Protein AF-A0A9D0CSY3-F1 (afdb_monomer_lite)

Secondary structure (DSSP, 8-state):
--HHHHHHHHHHHHTS-HHHHHHHHHHHHHHHS-TT--SHHHHHHHHHHHHHHHHTT---TT-EEEEE--TT--HHHHHHHHTT-SEEEEE-SS----HHHHHHHHTT-

Sequence (109 aa):
MNWKMKALVQNTVAALPDRLAQPVYYRIQKKFGDPASDIGPRYRSAARMGAWARRYHQGMDDASVLETGTGRAIDVPIACYLMGAGKIVSVDLNHYLRPELIRQSLRYL

pLDDT: mean 87.36, std 7.39, range [61.84, 97.19]

Foldseek 3Di:
DPVVVVVVVLVVLVPDDLVRSQVVVVVCCVVPNDLLDDCVVVLVVLVVVQVVCVVVVNHLACAEEEAEACAEECLNVVSSVVSHHNHYHYDYPRPNYDPVSHVSSVVVD

Structure (mmCIF, N/CA/C/O backbone):
data_AF-A0A9D0CSY3-F1
#
_entry.id   AF-A0A9D0CSY3-F1
#
loop_
_atom_site.group_PDB
_atom_site.id
_atom_site.type_symbol
_atom_site.label_atom_id
_atom_site.label_alt_id
_atom_site.label_comp_id
_atom_site.label_asym_id
_atom_site.label_entity_id
_atom_site.label_seq_id
_atom_site.pdbx_PDB_ins_code
_atom_site.Cartn_x
_atom_site.Cartn_y
_atom_site.Cartn_z
_atom_site.occupancy
_atom_site.B_iso_or_equiv
_atom_site.auth_seq_id
_atom_site.auth_comp_id
_atom_site.auth_asym_id
_atom_site.auth_atom_id
_atom_site.pdbx_PDB_model_num
ATOM 1 N N . MET A 1 1 ? 9.685 8.756 18.934 1.00 63.06 1 MET A N 1
ATOM 2 C CA . MET A 1 1 ? 8.313 8.191 18.952 1.00 63.06 1 MET A CA 1
ATOM 3 C C . MET A 1 1 ? 8.276 7.013 19.916 1.00 63.06 1 MET A C 1
ATOM 5 O O . MET A 1 1 ? 9.062 6.095 19.738 1.00 63.06 1 MET A O 1
ATOM 9 N N . ASN A 1 2 ? 7.420 7.034 20.942 1.00 84.56 2 ASN A N 1
ATOM 10 C CA . ASN A 1 2 ? 7.297 5.909 21.876 1.00 84.56 2 ASN A CA 1
ATOM 11 C C . ASN A 1 2 ? 6.411 4.822 21.245 1.00 84.56 2 ASN A C 1
ATOM 13 O O . ASN A 1 2 ? 5.183 4.889 21.312 1.00 84.56 2 ASN A O 1
ATOM 17 N N . TRP A 1 3 ? 7.037 3.862 20.561 1.00 86.50 3 TRP A N 1
ATOM 18 C CA . TRP A 1 3 ? 6.341 2.793 19.837 1.00 86.50 3 TRP A CA 1
ATOM 19 C C . TRP A 1 3 ? 5.421 1.967 20.749 1.00 86.50 3 TRP A C 1
ATOM 21 O O . TRP A 1 3 ? 4.363 1.539 20.299 1.00 86.50 3 TRP A O 1
ATOM 31 N N . LYS A 1 4 ? 5.758 1.835 22.042 1.00 92.94 4 LYS A N 1
ATOM 32 C CA . LYS A 1 4 ? 4.925 1.140 23.037 1.00 92.94 4 LYS A CA 1
ATOM 33 C C . LYS A 1 4 ? 3.585 1.840 23.237 1.00 92.94 4 LYS A C 1
ATOM 35 O O . LYS A 1 4 ? 2.552 1.186 23.266 1.00 92.94 4 LYS A O 1
ATOM 40 N N . MET A 1 5 ? 3.595 3.173 23.311 1.00 88.50 5 MET A N 1
ATOM 41 C CA . MET A 1 5 ? 2.369 3.968 23.429 1.00 88.50 5 MET A CA 1
ATOM 42 C C . MET A 1 5 ? 1.485 3.808 22.188 1.00 88.50 5 MET A C 1
ATOM 44 O O . MET A 1 5 ? 0.275 3.643 22.303 1.00 88.50 5 MET A O 1
ATOM 48 N N . LYS A 1 6 ? 2.089 3.805 20.992 1.00 83.19 6 LYS A N 1
ATOM 49 C CA . LYS A 1 6 ? 1.346 3.557 19.748 1.00 83.19 6 LYS A CA 1
ATOM 50 C C . LYS A 1 6 ? 0.727 2.160 19.719 1.00 83.19 6 LYS A C 1
ATOM 52 O O . LYS A 1 6 ? -0.448 2.048 19.388 1.00 83.19 6 LYS A O 1
ATOM 57 N N . ALA A 1 7 ? 1.489 1.136 20.097 1.00 87.50 7 ALA A N 1
ATOM 58 C CA . ALA A 1 7 ? 1.002 -0.238 20.159 1.00 87.50 7 ALA A CA 1
ATOM 59 C C . ALA A 1 7 ? -0.145 -0.386 21.170 1.00 87.50 7 ALA A C 1
ATOM 61 O O . ALA A 1 7 ? -1.161 -0.995 20.854 1.00 87.50 7 ALA A O 1
ATOM 62 N N . LEU A 1 8 ? -0.029 0.241 22.346 1.00 91.88 8 LEU A N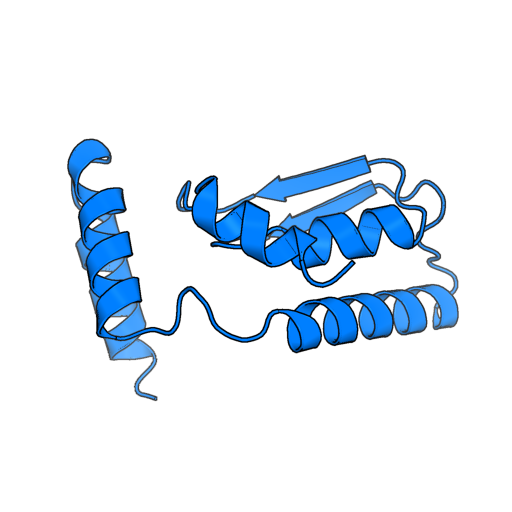 1
ATOM 63 C CA . LEU A 1 8 ? -1.092 0.253 23.351 1.00 91.88 8 LEU A CA 1
ATOM 64 C C . LEU A 1 8 ? -2.383 0.855 22.787 1.00 91.88 8 LEU A C 1
ATOM 66 O O . LEU A 1 8 ? -3.429 0.222 22.857 1.00 91.88 8 LEU A O 1
ATOM 70 N N . VAL A 1 9 ? -2.308 2.041 22.174 1.00 88.25 9 VAL A N 1
ATOM 71 C CA . VAL A 1 9 ? -3.481 2.692 21.567 1.00 88.25 9 VAL A CA 1
ATOM 72 C C . VAL A 1 9 ? -4.099 1.815 20.475 1.00 88.25 9 VAL A C 1
ATOM 74 O O . VAL A 1 9 ? -5.318 1.670 20.438 1.00 88.25 9 VAL A O 1
ATOM 77 N N . GLN A 1 10 ? -3.285 1.211 19.606 1.00 86.56 10 GLN A N 1
ATOM 78 C CA . GLN A 1 10 ? -3.774 0.329 18.542 1.00 86.56 10 GLN A CA 1
ATOM 79 C C . GLN A 1 10 ? -4.483 -0.908 19.100 1.00 86.56 10 GLN A C 1
ATOM 81 O O . GLN A 1 10 ? -5.589 -1.211 18.661 1.00 86.56 10 GLN A O 1
ATOM 86 N N . ASN A 1 11 ? -3.900 -1.563 20.105 1.00 90.31 11 ASN A N 1
ATOM 87 C CA . ASN A 1 11 ? -4.481 -2.750 20.730 1.00 90.31 11 ASN A CA 1
ATOM 88 C C . ASN A 1 11 ? -5.782 -2.427 21.473 1.00 90.31 11 ASN A C 1
ATOM 90 O O . ASN A 1 11 ? -6.750 -3.174 21.365 1.00 90.31 11 ASN A O 1
ATOM 94 N N . THR A 1 12 ? -5.845 -1.289 22.171 1.00 91.44 12 THR A N 1
ATOM 95 C CA . THR A 1 12 ? -7.074 -0.847 22.843 1.00 91.44 12 THR A CA 1
ATOM 96 C C . THR A 1 12 ? -8.196 -0.577 21.844 1.00 91.44 12 THR A C 1
ATOM 98 O O . THR A 1 12 ? -9.340 -0.942 22.092 1.00 91.44 12 THR A O 1
ATOM 101 N N . VAL A 1 13 ? -7.888 0.042 20.700 1.00 89.12 13 VAL A N 1
ATOM 102 C CA . VAL A 1 13 ? -8.886 0.290 19.649 1.00 89.12 13 VAL A CA 1
ATOM 103 C C . VAL A 1 13 ? -9.322 -1.012 18.976 1.00 89.12 13 VAL A C 1
ATOM 105 O O . VAL A 1 13 ? -10.506 -1.165 18.692 1.00 89.12 13 VAL A O 1
ATOM 108 N N . ALA A 1 14 ? -8.400 -1.955 18.768 1.00 86.88 14 ALA A N 1
ATOM 109 C CA . ALA A 1 14 ? -8.691 -3.269 18.193 1.00 86.88 14 ALA A CA 1
ATOM 110 C C . ALA A 1 14 ? -9.568 -4.153 19.100 1.00 86.88 14 ALA A C 1
ATOM 112 O O . ALA A 1 14 ? -10.224 -5.062 18.607 1.00 86.88 14 ALA A O 1
ATOM 113 N N . ALA A 1 15 ? -9.612 -3.883 20.408 1.00 90.56 15 ALA A N 1
ATOM 114 C CA . ALA A 1 15 ? -10.492 -4.581 21.347 1.00 90.56 15 ALA A CA 1
ATOM 115 C C . ALA A 1 15 ? -11.954 -4.083 21.315 1.00 90.56 15 ALA A C 1
ATOM 117 O O . ALA A 1 15 ? -12.818 -4.667 21.970 1.00 90.56 15 ALA A O 1
ATOM 118 N N . LEU A 1 16 ? -12.250 -2.995 20.594 1.00 89.69 16 LEU A N 1
ATOM 119 C CA . LEU A 1 16 ? -13.618 -2.507 20.419 1.00 89.69 16 LEU A CA 1
ATOM 120 C C . LEU A 1 16 ? -14.378 -3.372 19.400 1.00 89.69 16 LEU A C 1
ATOM 122 O O . LEU A 1 16 ? -13.765 -3.899 18.475 1.00 89.69 16 LEU A O 1
ATOM 126 N N . PRO A 1 17 ? -15.721 -3.449 19.478 1.00 90.62 17 PRO A N 1
ATOM 127 C CA . PRO A 1 17 ? -16.522 -4.040 18.408 1.00 90.62 17 PRO A CA 1
ATOM 128 C C . PRO A 1 17 ? -16.219 -3.375 17.059 1.00 90.62 17 PRO A C 1
ATOM 130 O O . PRO A 1 17 ? -16.110 -2.149 17.005 1.00 90.62 17 PRO A O 1
ATOM 133 N N . ASP A 1 18 ? -16.176 -4.138 15.963 1.00 82.06 18 ASP A N 1
ATOM 134 C CA . ASP A 1 18 ? -15.767 -3.650 14.629 1.00 82.06 18 ASP A CA 1
ATOM 135 C C . ASP A 1 18 ? -16.490 -2.372 14.181 1.00 82.06 18 ASP A C 1
ATOM 137 O O . ASP A 1 18 ? -15.889 -1.455 13.613 1.00 82.06 18 ASP A O 1
ATOM 141 N N . ARG A 1 19 ? -17.788 -2.274 14.508 1.00 85.31 19 ARG A N 1
ATOM 142 C CA . ARG A 1 19 ? -18.637 -1.104 14.221 1.00 85.31 19 ARG A CA 1
ATOM 143 C C . ARG A 1 19 ? -18.114 0.192 14.855 1.00 85.31 19 ARG A C 1
ATOM 145 O O . ARG A 1 19 ? -18.415 1.275 14.362 1.00 85.31 19 ARG A O 1
ATOM 152 N N . LEU A 1 20 ? -17.355 0.088 15.944 1.00 87.19 20 LEU A N 1
ATOM 153 C CA . LEU A 1 20 ? -16.777 1.197 16.704 1.00 87.19 20 LEU A CA 1
ATOM 154 C C . LEU A 1 20 ? -15.266 1.324 16.490 1.00 87.19 20 LEU A C 1
ATOM 156 O O . LEU A 1 20 ? -14.766 2.450 16.424 1.00 87.19 20 LEU A O 1
ATOM 160 N N . ALA A 1 21 ? -14.555 0.204 16.334 1.00 86.12 21 ALA A N 1
ATOM 161 C CA . ALA A 1 21 ? -13.107 0.176 16.155 1.00 86.12 21 ALA A CA 1
ATOM 162 C C . ALA A 1 21 ? -12.667 1.051 14.972 1.00 86.12 21 ALA A C 1
ATOM 164 O O . ALA A 1 21 ? -11.835 1.946 15.137 1.00 86.12 21 ALA A O 1
ATOM 165 N N . GLN A 1 22 ? -13.284 0.887 13.796 1.00 82.00 22 GLN A N 1
ATOM 166 C CA . GLN A 1 22 ? -12.859 1.625 12.602 1.00 82.00 22 GLN A CA 1
ATOM 167 C C . GLN A 1 22 ? -13.131 3.140 12.660 1.00 82.00 22 GLN A C 1
ATOM 169 O O . GLN A 1 22 ? -12.223 3.913 12.331 1.00 82.00 22 GLN A O 1
ATOM 174 N N . PRO A 1 23 ? -14.323 3.628 13.074 1.00 86.31 23 PRO A N 1
ATOM 175 C CA . PRO A 1 23 ? -14.545 5.065 13.246 1.00 86.31 23 PRO A CA 1
ATOM 176 C C . PRO A 1 23 ? -13.625 5.702 14.292 1.00 86.31 23 PRO A C 1
ATOM 178 O O . PRO A 1 23 ? -13.140 6.819 14.084 1.00 86.31 23 PRO A O 1
ATOM 181 N N . VAL A 1 24 ? -13.370 5.006 15.406 1.00 87.81 24 VAL A N 1
ATOM 182 C CA . VAL A 1 24 ? -12.472 5.482 16.468 1.00 87.81 24 VAL A CA 1
ATOM 183 C C . VAL A 1 24 ? -11.038 5.549 15.954 1.00 87.81 24 VAL A C 1
ATOM 185 O O . VAL A 1 24 ? -10.403 6.600 16.070 1.00 87.81 24 VAL A O 1
ATOM 188 N N . TYR A 1 25 ? -10.562 4.486 15.303 1.00 85.69 25 TYR A N 1
ATOM 189 C CA . TYR A 1 25 ? -9.240 4.444 14.681 1.00 85.69 25 TYR A CA 1
ATOM 190 C C . TYR A 1 25 ? -9.053 5.583 13.672 1.00 85.69 25 TYR A C 1
ATOM 192 O O . TYR A 1 25 ? -8.058 6.308 13.727 1.00 85.69 25 TYR A O 1
ATOM 200 N N . TYR A 1 26 ? -10.049 5.814 12.810 1.00 83.31 26 TYR A N 1
ATOM 201 C CA . TYR A 1 26 ? -10.034 6.905 11.833 1.00 83.31 26 TYR A CA 1
ATOM 202 C C . TYR A 1 26 ? -9.948 8.285 12.483 1.00 83.31 26 TYR A C 1
ATOM 204 O O . TYR A 1 26 ? -9.156 9.123 12.055 1.00 83.31 26 TYR A O 1
ATOM 212 N N . ARG A 1 27 ? -10.722 8.538 13.543 1.00 86.50 27 ARG A N 1
ATOM 213 C CA . ARG A 1 27 ? -10.666 9.817 14.269 1.00 86.50 27 ARG A CA 1
ATOM 214 C C . ARG A 1 27 ? -9.310 10.042 14.933 1.00 86.50 27 ARG A C 1
ATOM 216 O O . ARG A 1 27 ? -8.790 11.154 14.862 1.00 86.50 27 ARG A O 1
ATOM 223 N N . ILE A 1 28 ? -8.730 9.005 15.538 1.00 86.31 28 ILE A N 1
ATOM 224 C CA . ILE A 1 28 ? -7.391 9.070 16.140 1.00 86.31 28 ILE A CA 1
ATOM 225 C C . ILE A 1 28 ? -6.351 9.390 15.064 1.00 86.31 28 ILE A C 1
ATOM 227 O O . ILE A 1 28 ? -5.576 10.329 15.232 1.00 86.31 28 ILE A O 1
ATOM 231 N N . GLN A 1 29 ? -6.379 8.679 13.935 1.00 81.69 29 GLN A N 1
ATOM 232 C CA . GLN A 1 29 ? -5.488 8.931 12.800 1.00 81.69 29 GLN A CA 1
ATOM 233 C C . GLN A 1 29 ? -5.670 10.334 12.212 1.00 81.69 29 GLN A C 1
ATOM 235 O O . GLN A 1 29 ? -4.683 10.977 11.894 1.00 81.69 29 GLN A O 1
ATOM 240 N N . LYS A 1 30 ? -6.897 10.853 12.108 1.00 81.94 30 LYS A N 1
ATOM 241 C CA . LYS A 1 30 ? -7.150 12.220 11.621 1.00 81.94 30 LYS A CA 1
ATOM 242 C C . LYS A 1 30 ? -6.631 13.305 12.565 1.00 81.94 30 LYS A C 1
ATOM 244 O O . LYS A 1 30 ? -6.261 14.375 12.100 1.00 81.94 30 LYS A O 1
ATOM 249 N N . LYS A 1 31 ? -6.642 13.053 13.877 1.00 84.00 31 LYS A N 1
ATOM 250 C CA . LYS A 1 31 ? -6.224 14.030 14.893 1.00 84.00 31 LYS A CA 1
ATOM 251 C C . LYS A 1 31 ? -4.722 13.998 15.179 1.00 84.00 31 LYS A C 1
ATOM 253 O O . LYS A 1 31 ? -4.137 15.044 15.429 1.00 84.00 31 LYS A O 1
ATOM 258 N N . PHE A 1 32 ? -4.124 12.810 15.196 1.00 81.75 32 PHE A N 1
ATOM 259 C CA . PHE A 1 32 ? -2.736 12.597 15.629 1.00 81.75 32 PHE A CA 1
ATOM 260 C C . PHE A 1 32 ? -1.818 12.062 14.527 1.00 81.75 32 PHE A C 1
ATOM 262 O O . PHE A 1 32 ? -0.605 11.980 14.723 1.00 81.75 32 PHE A O 1
ATOM 269 N N . GLY A 1 33 ? -2.384 11.649 13.399 1.00 75.25 33 GLY A N 1
ATOM 270 C CA . GLY A 1 33 ? -1.655 11.280 12.197 1.00 75.25 33 GLY A CA 1
ATOM 271 C C . GLY A 1 33 ? -1.889 12.294 11.084 1.00 75.25 33 GLY A C 1
ATOM 272 O O . GLY A 1 33 ? -2.612 13.274 11.242 1.00 75.25 33 GLY A O 1
ATOM 273 N N . ASP A 1 34 ? -1.286 12.014 9.935 1.00 71.75 34 ASP A N 1
ATOM 274 C CA . ASP A 1 34 ? -1.561 12.729 8.697 1.00 71.75 34 ASP A CA 1
ATOM 275 C C . ASP A 1 34 ? -2.128 11.735 7.674 1.00 71.75 34 ASP A C 1
ATOM 277 O O . ASP A 1 34 ? -1.385 11.118 6.896 1.00 71.75 34 ASP A O 1
ATOM 281 N N . PRO A 1 35 ? -3.453 11.496 7.702 1.00 61.84 35 PRO A N 1
ATOM 282 C CA . PRO A 1 35 ? -4.093 10.557 6.807 1.00 61.84 35 PRO A CA 1
ATOM 283 C C . PRO A 1 35 ? -4.253 11.112 5.386 1.00 61.84 35 PRO A C 1
ATOM 285 O O . PRO A 1 35 ? -4.860 10.425 4.573 1.00 61.84 35 PRO A O 1
ATOM 288 N N . ALA A 1 36 ? -3.740 12.308 5.082 1.00 63.56 36 ALA A N 1
ATOM 289 C CA . ALA A 1 36 ? -3.755 12.919 3.753 1.00 63.56 36 ALA A CA 1
ATOM 290 C C . ALA A 1 36 ? -2.349 13.334 3.277 1.00 63.56 36 ALA A C 1
ATOM 292 O O . ALA A 1 36 ? -2.234 14.040 2.279 1.00 63.56 36 ALA A O 1
ATOM 293 N N . SER A 1 37 ? -1.296 12.889 3.977 1.00 69.25 37 SER A N 1
ATOM 294 C CA . SER A 1 37 ? 0.094 13.222 3.651 1.00 69.25 37 SER A CA 1
ATOM 295 C C . SER A 1 37 ? 0.433 12.917 2.197 1.00 69.25 37 SER A C 1
ATOM 297 O O . SER A 1 37 ? -0.137 11.983 1.623 1.00 69.25 37 SER A O 1
ATOM 299 N N . ASP A 1 38 ? 1.436 13.628 1.674 1.00 71.19 38 ASP A N 1
ATOM 300 C CA . ASP A 1 38 ? 2.023 13.384 0.355 1.00 71.19 38 ASP A CA 1
ATOM 301 C C . ASP A 1 38 ? 2.243 11.879 0.123 1.00 71.19 38 ASP A C 1
ATOM 303 O O . ASP A 1 38 ? 2.852 11.174 0.936 1.00 71.19 38 ASP A O 1
ATOM 307 N N . ILE A 1 39 ? 1.686 11.403 -0.985 1.00 77.50 39 ILE A N 1
ATOM 308 C CA . ILE A 1 39 ? 1.704 10.013 -1.448 1.00 77.50 39 ILE A CA 1
ATOM 309 C C . ILE A 1 39 ? 2.895 9.733 -2.368 1.00 77.50 39 ILE A C 1
ATOM 311 O O . ILE A 1 39 ? 3.301 8.580 -2.520 1.00 77.50 39 ILE A O 1
ATOM 315 N N . GLY A 1 40 ? 3.532 10.774 -2.916 1.00 81.94 40 GLY A N 1
ATOM 316 C CA . GLY A 1 40 ? 4.725 10.657 -3.751 1.00 81.94 40 GLY A CA 1
ATOM 317 C C . GLY A 1 40 ? 5.859 9.829 -3.120 1.00 81.94 40 GLY A C 1
ATOM 318 O O . GLY A 1 40 ? 6.477 9.030 -3.827 1.0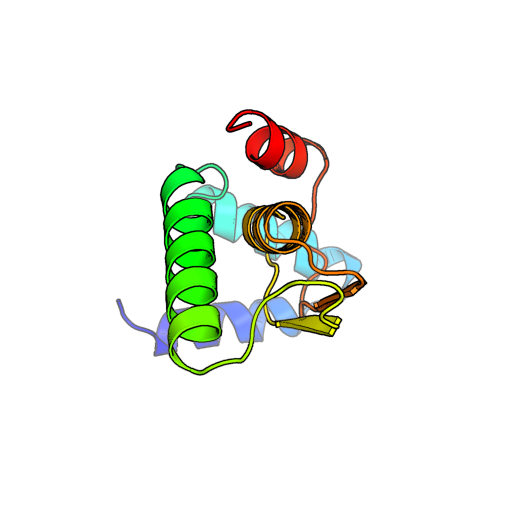0 81.94 40 GLY A O 1
ATOM 319 N N . PRO A 1 41 ? 6.142 9.923 -1.802 1.00 86.44 41 PRO A N 1
ATOM 320 C CA . PRO A 1 41 ? 7.127 9.070 -1.141 1.00 86.44 41 PRO A CA 1
ATOM 321 C C . PRO A 1 41 ? 6.830 7.568 -1.252 1.00 86.44 41 PRO A C 1
ATOM 323 O O . PRO A 1 41 ? 7.770 6.771 -1.300 1.00 86.44 41 PRO A O 1
ATOM 326 N N . ARG A 1 42 ? 5.552 7.167 -1.316 1.00 87.44 42 ARG A N 1
ATOM 327 C CA . ARG A 1 42 ? 5.144 5.758 -1.429 1.00 87.44 42 ARG A CA 1
ATOM 328 C C . ARG A 1 42 ? 5.385 5.230 -2.837 1.00 87.44 42 ARG A C 1
ATOM 330 O O . ARG A 1 42 ? 6.048 4.206 -2.975 1.00 87.44 42 ARG A O 1
ATOM 337 N N . TYR A 1 43 ? 4.990 5.983 -3.865 1.00 89.75 43 TYR A N 1
ATOM 338 C CA . TYR A 1 43 ? 5.331 5.667 -5.258 1.00 89.75 43 TYR A CA 1
ATOM 339 C C . TYR A 1 43 ? 6.847 5.580 -5.473 1.00 89.75 43 TYR A C 1
ATOM 341 O O . TYR A 1 43 ? 7.337 4.619 -6.064 1.00 89.7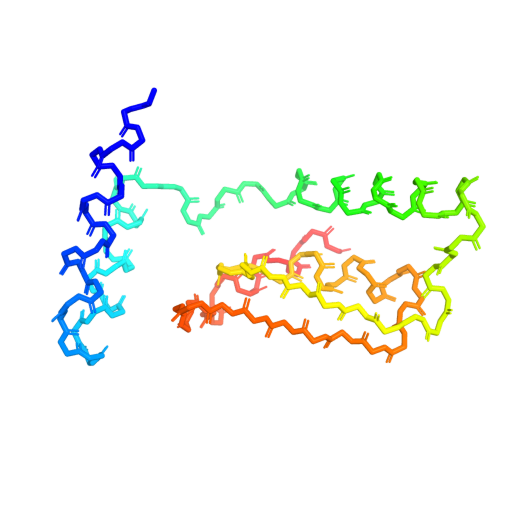5 43 TYR A O 1
ATOM 349 N N . ARG A 1 44 ? 7.621 6.528 -4.923 1.00 90.69 44 ARG A N 1
ATOM 350 C CA . ARG A 1 44 ? 9.095 6.489 -4.987 1.00 90.69 44 ARG A CA 1
ATOM 351 C C . ARG A 1 44 ? 9.677 5.254 -4.300 1.00 90.69 44 ARG A C 1
ATOM 353 O O . ARG A 1 44 ? 10.630 4.665 -4.805 1.00 90.69 44 ARG A O 1
ATOM 360 N N . SER A 1 45 ? 9.117 4.861 -3.158 1.00 91.19 45 SER A N 1
ATOM 361 C CA . SER A 1 45 ? 9.530 3.644 -2.451 1.00 91.19 45 SER A CA 1
ATOM 362 C C . SER A 1 45 ? 9.221 2.388 -3.269 1.00 91.19 45 SER A C 1
ATOM 364 O O . SER A 1 45 ? 10.106 1.554 -3.444 1.00 91.19 45 SER A O 1
ATOM 366 N N . ALA A 1 46 ? 8.025 2.290 -3.854 1.00 91.94 46 ALA A N 1
ATOM 367 C CA . ALA A 1 46 ? 7.647 1.167 -4.710 1.00 91.94 46 ALA A CA 1
ATOM 368 C C . ALA A 1 46 ? 8.518 1.077 -5.976 1.00 91.94 46 ALA A C 1
ATOM 370 O O . ALA A 1 46 ? 9.013 0.003 -6.310 1.00 91.94 46 ALA A O 1
ATOM 371 N N . ALA A 1 47 ? 8.810 2.207 -6.628 1.00 92.69 47 ALA A N 1
ATOM 372 C CA . ALA A 1 47 ? 9.712 2.248 -7.780 1.00 92.69 47 ALA A CA 1
ATOM 373 C C . ALA A 1 47 ? 11.132 1.767 -7.427 1.00 92.69 47 ALA A C 1
ATOM 375 O O . ALA A 1 47 ? 11.760 1.036 -8.196 1.00 92.69 47 ALA A O 1
ATOM 376 N N . ARG A 1 48 ? 11.637 2.127 -6.236 1.00 94.94 48 ARG A N 1
ATOM 377 C CA . ARG A 1 48 ? 12.914 1.611 -5.714 1.00 94.94 48 ARG A CA 1
ATOM 378 C C . ARG A 1 48 ? 12.869 0.103 -5.482 1.00 94.94 48 ARG A C 1
ATOM 380 O O . ARG A 1 48 ? 13.819 -0.579 -5.858 1.00 94.94 48 ARG A O 1
ATOM 387 N N . MET A 1 49 ? 11.774 -0.416 -4.927 1.00 92.19 49 MET A N 1
ATOM 388 C CA . MET A 1 49 ? 11.577 -1.859 -4.764 1.00 92.19 49 MET A CA 1
ATOM 389 C C . MET A 1 49 ? 11.600 -2.580 -6.114 1.00 92.19 49 MET A C 1
ATOM 391 O O . MET A 1 49 ? 12.317 -3.565 -6.250 1.00 92.19 49 MET A O 1
ATOM 395 N N . GLY A 1 50 ? 10.912 -2.060 -7.135 1.00 93.00 50 GLY A N 1
ATOM 396 C CA . GLY A 1 50 ? 10.959 -2.625 -8.488 1.00 93.00 50 GLY A CA 1
ATOM 397 C C . GLY A 1 50 ? 12.352 -2.572 -9.122 1.00 93.00 50 GLY A C 1
ATOM 398 O O . GLY A 1 50 ? 12.768 -3.512 -9.799 1.00 93.00 50 GLY A O 1
ATOM 399 N N . ALA A 1 51 ? 13.123 -1.509 -8.871 1.00 94.06 51 ALA A N 1
ATOM 400 C CA . ALA A 1 51 ? 14.517 -1.429 -9.306 1.00 94.06 51 ALA A CA 1
ATOM 401 C C . ALA A 1 51 ? 15.399 -2.495 -8.632 1.00 94.06 51 ALA A C 1
ATOM 403 O O . ALA A 1 51 ? 16.222 -3.119 -9.303 1.00 94.06 51 ALA A O 1
ATOM 404 N N . TRP A 1 52 ? 15.212 -2.744 -7.333 1.00 94.75 52 TRP A N 1
ATOM 405 C CA . TRP A 1 52 ? 15.896 -3.837 -6.637 1.00 94.75 52 TRP A CA 1
ATOM 406 C C . TRP A 1 52 ? 15.474 -5.201 -7.167 1.00 94.75 52 TRP A C 1
ATOM 408 O O . TRP A 1 52 ? 16.338 -6.020 -7.460 1.00 94.75 52 TRP A O 1
ATOM 418 N N . ALA A 1 53 ? 14.177 -5.425 -7.355 1.00 91.50 53 ALA A N 1
ATOM 419 C CA . ALA A 1 53 ? 13.652 -6.683 -7.865 1.00 91.50 53 ALA A CA 1
ATOM 420 C C . ALA A 1 53 ? 14.269 -7.014 -9.238 1.00 91.50 53 ALA A C 1
ATOM 422 O O . ALA A 1 53 ? 14.845 -8.085 -9.423 1.00 91.50 53 ALA A O 1
ATOM 423 N N . ARG A 1 54 ? 14.317 -6.035 -10.155 1.00 92.75 54 ARG A N 1
ATOM 424 C CA . ARG A 1 54 ? 15.013 -6.176 -11.448 1.00 92.75 54 ARG A CA 1
ATOM 425 C C . ARG A 1 54 ? 16.506 -6.465 -11.307 1.00 92.75 54 ARG A C 1
ATOM 427 O O . ARG A 1 54 ? 17.014 -7.338 -12.004 1.00 92.75 54 ARG A O 1
ATOM 434 N N . ARG A 1 55 ? 17.205 -5.773 -10.401 1.00 95.38 55 ARG A N 1
ATOM 435 C CA . ARG A 1 55 ? 18.638 -6.002 -10.137 1.00 95.38 55 ARG A CA 1
ATOM 436 C C . ARG A 1 55 ? 18.932 -7.443 -9.705 1.00 95.38 55 ARG A C 1
ATOM 438 O O . ARG A 1 55 ? 20.012 -7.937 -10.001 1.00 95.38 55 ARG A O 1
ATOM 445 N N . TYR A 1 56 ? 17.994 -8.096 -9.026 1.00 93.50 56 TYR A N 1
ATOM 446 C CA . TYR A 1 56 ? 18.114 -9.488 -8.585 1.00 93.50 56 TYR A CA 1
ATOM 447 C C . TYR A 1 56 ? 17.387 -10.483 -9.504 1.00 93.50 56 TYR A C 1
ATOM 449 O O . TYR A 1 56 ? 17.089 -11.593 -9.077 1.00 93.50 56 TYR A O 1
ATOM 457 N N . HIS A 1 57 ? 17.106 -10.112 -10.761 1.00 88.50 57 HIS A N 1
ATOM 458 C CA . HIS A 1 57 ? 16.430 -10.964 -11.752 1.00 88.50 57 HIS A CA 1
ATOM 459 C C . HIS A 1 57 ? 15.033 -11.455 -11.316 1.00 88.50 57 HIS A C 1
ATOM 461 O O . HIS A 1 57 ? 14.598 -12.544 -11.677 1.00 88.50 57 HIS A O 1
ATOM 467 N N . GLN A 1 58 ? 14.325 -10.637 -10.537 1.00 87.88 58 GLN A N 1
ATOM 468 C CA . GLN A 1 58 ? 12.961 -10.858 -10.048 1.00 87.88 58 GLN A CA 1
ATOM 469 C C . GLN A 1 58 ? 12.059 -9.719 -10.550 1.00 87.88 58 GLN A C 1
ATOM 471 O O . GLN A 1 58 ? 11.519 -8.950 -9.762 1.00 87.88 58 GLN A O 1
ATOM 476 N N . GLY A 1 59 ? 11.984 -9.517 -11.869 1.00 87.12 59 GLY A N 1
ATOM 477 C CA . GLY A 1 59 ? 11.158 -8.457 -12.462 1.00 87.12 59 GLY A CA 1
ATOM 478 C C . GLY A 1 59 ? 9.688 -8.520 -12.020 1.00 87.12 59 GLY A C 1
ATOM 479 O O . GLY A 1 59 ? 9.222 -9.534 -11.512 1.00 87.12 59 GLY A O 1
ATOM 480 N N . MET A 1 60 ? 8.962 -7.416 -12.199 1.00 91.75 60 MET A N 1
ATOM 481 C CA . MET A 1 60 ? 7.543 -7.331 -11.826 1.00 91.75 60 MET A CA 1
ATOM 482 C C . MET A 1 60 ? 6.602 -7.831 -12.931 1.00 91.75 60 MET A C 1
ATOM 484 O O . MET A 1 60 ? 5.414 -7.970 -12.667 1.00 91.75 60 MET A O 1
ATOM 488 N N . ASP A 1 61 ? 7.113 -8.116 -14.130 1.00 94.62 61 ASP A N 1
ATOM 489 C CA . ASP A 1 61 ? 6.310 -8.548 -15.276 1.00 94.62 61 ASP A CA 1
ATOM 490 C C . ASP A 1 61 ? 5.574 -9.863 -14.969 1.00 94.62 61 ASP A C 1
ATOM 492 O O . ASP A 1 61 ? 6.198 -10.876 -14.654 1.00 94.62 61 ASP A O 1
ATOM 496 N N . ASP A 1 62 ? 4.240 -9.816 -15.016 1.00 95.25 62 ASP A N 1
ATOM 497 C CA . ASP A 1 62 ? 3.305 -10.900 -14.667 1.00 95.25 62 ASP A CA 1
ATOM 498 C C . ASP A 1 62 ? 3.472 -11.464 -13.238 1.00 95.25 62 ASP A C 1
ATOM 500 O O . ASP A 1 62 ? 2.992 -12.543 -12.885 1.00 95.25 62 ASP A O 1
ATOM 504 N N . ALA A 1 63 ? 4.133 -10.709 -12.356 1.00 94.38 63 ALA A N 1
ATOM 505 C CA . ALA A 1 63 ? 4.374 -11.143 -10.989 1.00 94.38 63 ALA A CA 1
ATOM 506 C C . ALA A 1 63 ? 3.085 -11.154 -10.149 1.00 94.38 63 ALA A C 1
ATOM 508 O O . ALA A 1 63 ? 2.203 -10.298 -10.286 1.00 94.38 63 ALA A O 1
AT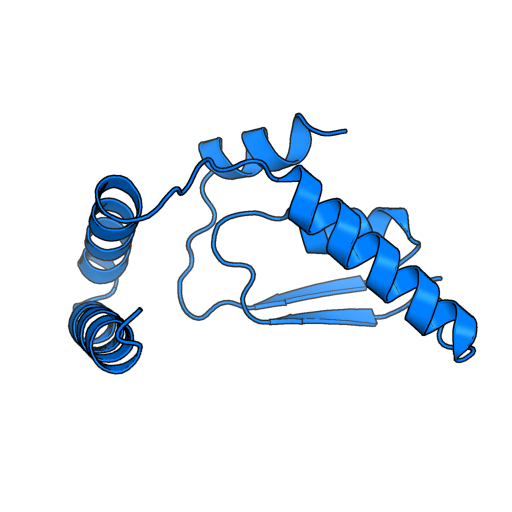OM 509 N N . SER A 1 64 ? 3.021 -12.098 -9.206 1.00 95.50 64 SER A N 1
ATOM 510 C CA . SER A 1 64 ? 2.040 -12.097 -8.118 1.00 95.50 64 SER A CA 1
ATOM 511 C C . SER A 1 64 ? 2.623 -11.407 -6.886 1.00 95.50 64 SER A C 1
ATOM 513 O O . SER A 1 64 ? 3.560 -11.909 -6.269 1.00 95.50 64 SER A O 1
ATOM 515 N N . VAL A 1 65 ? 2.054 -10.263 -6.512 1.00 94.81 65 VAL A N 1
ATOM 516 C CA . VAL A 1 65 ? 2.511 -9.428 -5.394 1.00 94.81 65 VAL A CA 1
ATOM 517 C C . VAL A 1 65 ? 1.553 -9.557 -4.215 1.00 94.81 65 VAL A C 1
ATOM 519 O O . VAL A 1 65 ? 0.342 -9.419 -4.375 1.00 94.81 65 VAL A O 1
ATOM 522 N N . LEU A 1 66 ? 2.100 -9.776 -3.019 1.00 95.12 66 LEU A N 1
ATOM 523 C CA . LEU A 1 66 ? 1.375 -9.645 -1.756 1.00 95.12 66 LEU A CA 1
ATOM 524 C C . LEU A 1 66 ? 1.824 -8.361 -1.056 1.00 95.12 66 LEU A C 1
ATOM 526 O O . LEU A 1 66 ? 2.967 -8.258 -0.612 1.00 95.12 66 LEU A O 1
ATOM 530 N N . GLU A 1 67 ? 0.922 -7.394 -0.936 1.00 93.00 67 GLU A N 1
ATOM 531 C CA . GLU A 1 67 ? 1.112 -6.223 -0.091 1.00 93.00 67 GLU A CA 1
ATOM 532 C C . GLU A 1 67 ? 0.505 -6.482 1.291 1.00 93.00 67 GLU A C 1
ATOM 534 O O . GLU A 1 67 ? -0.684 -6.773 1.426 1.00 93.00 67 GLU A O 1
ATOM 539 N N . THR A 1 68 ? 1.323 -6.333 2.329 1.00 92.50 68 THR A N 1
ATOM 540 C CA . THR A 1 68 ? 0.882 -6.367 3.725 1.00 92.50 68 THR A CA 1
ATOM 541 C C . THR A 1 68 ? 0.868 -4.964 4.315 1.00 92.50 68 THR A C 1
ATOM 543 O O . THR A 1 68 ? 1.893 -4.280 4.299 1.00 92.50 68 THR A O 1
ATOM 546 N N . GLY A 1 69 ? -0.251 -4.568 4.915 1.00 88.50 69 GLY A N 1
ATOM 547 C CA . GLY A 1 69 ? -0.391 -3.268 5.566 1.00 88.50 69 GLY A CA 1
ATOM 548 C C . GLY A 1 69 ? -0.767 -2.143 4.602 1.00 88.50 69 GLY A C 1
ATOM 549 O O . GLY A 1 69 ? -0.181 -1.061 4.671 1.00 88.50 69 GLY A O 1
ATOM 550 N N . THR A 1 70 ? -1.737 -2.389 3.716 1.00 89.12 70 THR A N 1
ATOM 551 C CA . THR A 1 70 ? -2.269 -1.404 2.751 1.00 89.12 70 THR A CA 1
ATOM 552 C C . THR A 1 70 ? -2.649 -0.082 3.418 1.00 89.12 70 THR A C 1
ATOM 554 O O . THR A 1 70 ? -2.399 1.023 2.919 1.00 89.12 70 THR A O 1
ATOM 557 N N . GLY A 1 71 ? -3.240 -0.173 4.606 1.00 87.00 71 GLY A N 1
ATOM 558 C CA . GLY A 1 71 ? -3.685 0.953 5.397 1.00 87.00 71 GLY A CA 1
ATOM 559 C C . GLY A 1 71 ? -4.687 1.811 4.635 1.00 87.00 71 GLY A C 1
ATOM 560 O O . GLY A 1 71 ? -5.812 1.407 4.355 1.00 87.00 71 GLY A O 1
ATOM 561 N N . ARG A 1 72 ? -4.294 3.057 4.364 1.00 84.44 72 ARG A N 1
ATOM 562 C CA . ARG A 1 72 ? -5.205 4.123 3.923 1.00 84.44 72 ARG A CA 1
ATOM 563 C C . ARG A 1 72 ? -5.163 4.451 2.438 1.00 84.44 72 ARG A C 1
ATOM 565 O O . ARG A 1 72 ? -5.976 5.254 1.990 1.00 84.44 72 ARG A O 1
ATOM 572 N N . ALA A 1 73 ? -4.166 3.941 1.728 1.00 86.44 73 ALA A N 1
ATOM 573 C CA . ALA A 1 73 ? -3.824 4.402 0.394 1.00 86.44 73 ALA A CA 1
ATOM 574 C C . ALA A 1 73 ? -3.319 3.232 -0.442 1.00 86.44 73 ALA A C 1
ATOM 576 O O . ALA A 1 73 ? -2.679 2.325 0.081 1.00 86.44 73 ALA A O 1
ATOM 577 N N . ILE A 1 74 ? -3.617 3.274 -1.736 1.00 91.19 74 ILE A N 1
ATOM 578 C CA . ILE A 1 74 ? -3.375 2.169 -2.673 1.00 91.19 74 ILE A CA 1
ATOM 579 C C . ILE A 1 74 ? -2.189 2.456 -3.604 1.00 91.19 74 ILE A C 1
ATOM 581 O O . ILE A 1 74 ? -2.088 1.891 -4.687 1.00 91.19 74 ILE A O 1
ATOM 585 N N . ASP A 1 75 ? -1.283 3.341 -3.182 1.00 91.19 75 ASP A N 1
ATOM 586 C CA . ASP A 1 75 ? -0.172 3.834 -4.007 1.00 91.19 75 ASP A CA 1
ATOM 587 C C . ASP A 1 75 ? 0.798 2.712 -4.402 1.00 91.19 75 ASP A C 1
ATOM 589 O O . ASP A 1 75 ? 1.267 2.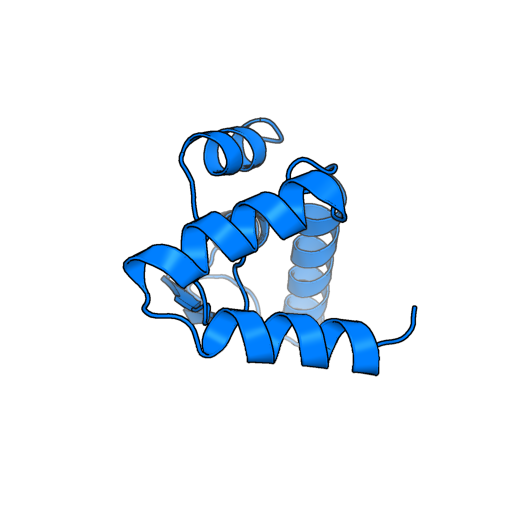660 -5.534 1.00 91.19 75 ASP A O 1
ATOM 593 N N . VAL A 1 76 ? 1.097 1.800 -3.471 1.00 92.25 76 VAL A N 1
ATOM 594 C CA . VAL A 1 76 ? 2.005 0.670 -3.713 1.00 92.25 76 VAL A CA 1
ATOM 595 C C . VAL A 1 76 ? 1.362 -0.363 -4.648 1.00 92.25 76 VAL A C 1
ATOM 597 O O . VAL A 1 76 ? 2.015 -0.704 -5.633 1.00 92.25 76 VAL A O 1
ATOM 600 N N . PRO A 1 77 ? 0.097 -0.800 -4.452 1.00 93.75 77 PRO A N 1
ATOM 601 C CA . PRO A 1 77 ? -0.604 -1.630 -5.428 1.00 93.75 77 PRO A CA 1
ATOM 602 C C . PRO A 1 77 ? -0.624 -1.015 -6.829 1.00 93.75 77 PRO A C 1
ATOM 604 O O . PRO A 1 77 ? -0.282 -1.691 -7.796 1.00 93.75 77 PRO A O 1
ATOM 607 N N . ILE A 1 78 ? -0.943 0.280 -6.945 1.00 94.38 78 ILE A N 1
ATOM 608 C CA . ILE A 1 78 ? -0.922 0.984 -8.234 1.00 94.38 78 ILE A CA 1
ATOM 609 C C . ILE A 1 78 ? 0.485 0.966 -8.833 1.00 94.38 78 ILE A C 1
ATOM 611 O O . ILE A 1 78 ? 0.649 0.638 -10.004 1.00 94.38 78 ILE A O 1
ATOM 615 N N . ALA A 1 79 ? 1.514 1.290 -8.050 1.00 94.31 79 ALA A N 1
ATOM 616 C CA . ALA A 1 79 ? 2.889 1.275 -8.533 1.00 94.31 79 ALA A CA 1
ATOM 617 C C . ALA A 1 79 ? 3.311 -0.121 -9.017 1.00 94.31 79 ALA A C 1
ATOM 619 O O . ALA A 1 79 ? 3.933 -0.232 -10.068 1.00 94.31 79 ALA A O 1
ATOM 620 N N . CYS A 1 80 ? 2.959 -1.186 -8.291 1.00 94.62 80 CYS A N 1
ATOM 621 C CA . CYS A 1 80 ? 3.214 -2.566 -8.707 1.00 94.62 80 CYS A CA 1
ATOM 622 C C . CYS A 1 80 ? 2.514 -2.904 -10.025 1.00 94.62 80 CYS A C 1
ATOM 624 O O . CYS A 1 80 ? 3.149 -3.476 -10.909 1.00 94.62 80 CYS A O 1
ATOM 626 N N . TYR A 1 81 ? 1.254 -2.492 -10.189 1.00 95.31 81 TYR A N 1
ATOM 627 C CA . TYR A 1 81 ? 0.515 -2.666 -11.440 1.00 95.31 81 TYR A CA 1
ATOM 628 C C . TYR A 1 81 ? 1.210 -1.949 -12.605 1.00 95.31 81 TYR A C 1
ATOM 630 O O . TYR A 1 81 ? 1.467 -2.552 -13.643 1.00 95.31 81 TYR A O 1
ATOM 638 N N . LEU A 1 82 ? 1.610 -0.688 -12.410 1.00 94.56 82 LEU A N 1
ATOM 639 C CA . LEU A 1 82 ? 2.342 0.097 -13.412 1.00 94.56 82 LEU A CA 1
ATOM 640 C C . LEU A 1 82 ? 3.722 -0.486 -13.753 1.00 94.56 82 LEU A C 1
ATOM 642 O O . LEU A 1 82 ? 4.260 -0.208 -14.821 1.00 94.56 82 LEU A O 1
ATOM 646 N N . MET A 1 83 ? 4.304 -1.282 -12.855 1.00 94.50 83 MET A N 1
ATOM 647 C CA . MET A 1 83 ? 5.557 -2.003 -13.086 1.00 94.50 83 MET A CA 1
ATOM 648 C C . MET A 1 83 ? 5.368 -3.357 -13.784 1.00 94.50 83 MET A C 1
ATOM 650 O O . MET A 1 83 ? 6.372 -4.023 -14.014 1.00 94.50 83 MET A O 1
ATOM 654 N N . GLY A 1 84 ? 4.135 -3.757 -14.113 1.00 95.50 84 GLY A N 1
ATOM 655 C CA . GLY A 1 84 ? 3.842 -4.978 -14.869 1.00 95.50 84 GLY A CA 1
ATOM 656 C C . GLY A 1 84 ? 3.285 -6.143 -14.047 1.00 95.50 84 GLY A C 1
ATOM 657 O O . GLY A 1 84 ? 3.105 -7.222 -14.607 1.00 95.50 84 GLY A O 1
ATOM 658 N N . ALA A 1 85 ? 2.993 -5.956 -12.753 1.00 96.31 85 ALA A N 1
ATOM 659 C CA . ALA A 1 85 ? 2.453 -7.032 -11.920 1.00 96.31 85 ALA A CA 1
ATOM 660 C C . ALA A 1 85 ? 1.099 -7.529 -12.451 1.00 96.31 85 ALA A C 1
ATOM 662 O O . ALA A 1 85 ? 0.149 -6.753 -12.573 1.00 96.31 85 ALA A O 1
ATOM 663 N N . GLY A 1 86 ? 1.000 -8.836 -12.711 1.00 96.75 86 GLY A N 1
ATOM 664 C CA . GLY A 1 86 ? -0.215 -9.477 -13.225 1.00 96.75 86 GLY A CA 1
ATOM 665 C C . GLY A 1 86 ? -1.288 -9.675 -12.152 1.00 96.75 86 GLY A C 1
ATOM 666 O O . GLY A 1 86 ? -2.486 -9.667 -12.440 1.00 96.75 86 GLY A O 1
ATOM 667 N N . LYS A 1 87 ? -0.878 -9.808 -10.884 1.00 97.19 87 LYS A N 1
ATOM 668 C CA . LYS A 1 87 ? -1.797 -9.960 -9.750 1.00 97.19 87 LYS A CA 1
ATOM 669 C C . LYS A 1 87 ? -1.260 -9.272 -8.507 1.00 97.19 87 LYS A C 1
ATOM 671 O O . LYS A 1 87 ? -0.116 -9.480 -8.120 1.00 97.19 87 LYS A O 1
ATOM 676 N N . ILE A 1 88 ? -2.117 -8.517 -7.825 1.00 96.38 88 ILE A N 1
ATOM 677 C CA . ILE A 1 88 ? -1.786 -7.879 -6.549 1.00 96.38 88 ILE A CA 1
ATOM 678 C C . ILE A 1 88 ? -2.846 -8.259 -5.521 1.00 96.38 88 ILE A C 1
ATOM 680 O O . ILE A 1 88 ? -4.038 -8.031 -5.724 1.00 96.38 88 ILE A O 1
ATOM 684 N N . VAL A 1 89 ? -2.407 -8.855 -4.418 1.00 95.94 89 VAL A N 1
ATOM 685 C CA . VAL A 1 89 ? -3.229 -9.162 -3.248 1.00 95.94 89 VAL A CA 1
ATOM 686 C C . VAL A 1 89 ? -2.821 -8.209 -2.138 1.00 95.94 89 VAL A C 1
ATOM 688 O O . VAL A 1 89 ? -1.649 -8.111 -1.799 1.00 95.94 89 VAL A O 1
ATOM 691 N N . SER A 1 90 ? -3.798 -7.507 -1.585 1.00 93.19 90 SER A N 1
ATOM 692 C CA . SER A 1 90 ? -3.607 -6.440 -0.608 1.00 93.19 90 SER A CA 1
ATOM 693 C C . SER A 1 90 ? -4.298 -6.849 0.682 1.00 93.19 90 SER A C 1
ATOM 695 O O . SER A 1 90 ? -5.491 -7.157 0.651 1.00 93.19 90 SER A O 1
ATOM 697 N N . VAL A 1 91 ? -3.576 -6.884 1.799 1.00 92.25 91 VAL A N 1
ATOM 698 C CA . VAL A 1 91 ? -4.149 -7.264 3.097 1.00 92.25 91 VAL A CA 1
AT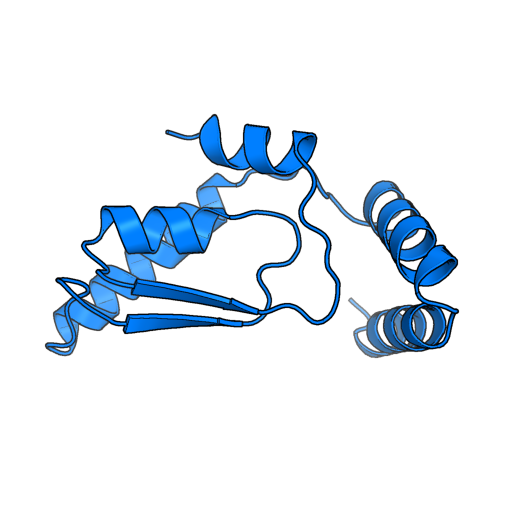OM 699 C C . VAL A 1 91 ? -3.844 -6.219 4.160 1.00 92.25 91 VAL A C 1
ATOM 701 O O . VAL A 1 91 ? -2.723 -5.724 4.273 1.00 92.25 91 VAL A O 1
ATOM 704 N N . ASP A 1 92 ? -4.842 -5.905 4.979 1.00 88.62 92 ASP A N 1
ATOM 705 C CA . ASP A 1 92 ? -4.688 -5.062 6.161 1.00 88.62 92 ASP A CA 1
ATOM 706 C C . ASP A 1 92 ? -5.561 -5.594 7.297 1.00 88.62 92 ASP A C 1
ATOM 708 O O . ASP A 1 92 ? -6.619 -6.175 7.061 1.00 88.62 92 ASP A O 1
ATOM 712 N N . LEU A 1 93 ? -5.117 -5.377 8.534 1.00 81.62 93 LEU A N 1
ATOM 713 C CA . LEU A 1 93 ? -5.888 -5.722 9.725 1.00 81.62 93 LEU A CA 1
ATOM 714 C C . LEU A 1 93 ? -7.151 -4.854 9.847 1.00 81.62 93 LEU A C 1
ATOM 716 O O . LEU A 1 93 ? -8.164 -5.299 10.376 1.00 81.62 93 LEU A O 1
ATOM 720 N N . ASN A 1 94 ? -7.097 -3.609 9.370 1.00 75.94 94 ASN A N 1
ATOM 721 C CA . ASN A 1 94 ? -8.197 -2.658 9.420 1.00 75.94 94 ASN A CA 1
ATOM 722 C C . ASN A 1 94 ? -8.641 -2.306 8.001 1.00 75.94 94 ASN A C 1
ATOM 724 O O . ASN A 1 94 ? -7.840 -1.851 7.186 1.00 75.94 94 ASN A O 1
ATOM 728 N N . HIS A 1 95 ? -9.941 -2.418 7.714 1.00 74.62 95 HIS A N 1
ATOM 729 C CA . HIS A 1 95 ? -10.489 -1.992 6.422 1.00 74.62 95 HIS A CA 1
ATOM 730 C C . HIS A 1 95 ? -10.552 -0.462 6.368 1.00 74.62 95 HIS A C 1
ATOM 732 O O . HIS A 1 95 ? -11.581 0.164 6.602 1.00 74.62 95 HIS A O 1
ATOM 738 N N . TYR A 1 96 ? -9.406 0.159 6.117 1.00 77.75 96 TYR A N 1
ATOM 739 C CA . TYR A 1 96 ? -9.217 1.599 6.255 1.00 77.75 96 TYR A CA 1
ATOM 740 C C . TYR A 1 96 ? -9.252 2.348 4.913 1.00 77.75 96 TYR A C 1
ATOM 742 O O . TYR A 1 96 ? -9.068 3.567 4.856 1.00 77.75 96 TYR A O 1
ATOM 750 N N . LEU A 1 97 ? -9.554 1.625 3.833 1.00 85.44 97 LEU A N 1
ATOM 751 C CA . LEU A 1 97 ? -9.779 2.189 2.513 1.00 85.44 97 LEU A CA 1
ATOM 752 C C . LEU A 1 97 ? -11.070 3.009 2.496 1.00 85.44 97 LEU A C 1
ATOM 754 O O . LEU A 1 97 ? -12.159 2.517 2.791 1.00 85.44 97 LEU A O 1
ATOM 758 N N . ARG A 1 98 ? -10.935 4.285 2.134 1.00 85.06 98 ARG A N 1
ATOM 759 C CA . ARG A 1 98 ? -12.050 5.223 1.983 1.00 85.06 98 ARG A CA 1
ATOM 760 C C . ARG A 1 98 ? -11.987 5.883 0.608 1.00 85.06 98 ARG A C 1
ATOM 762 O O . ARG A 1 98 ? -10.885 6.258 0.197 1.00 85.06 98 ARG A O 1
ATOM 769 N N . PRO A 1 99 ? -13.123 6.090 -0.083 1.00 87.25 99 PRO A N 1
ATOM 770 C CA . PRO A 1 99 ? -13.138 6.684 -1.421 1.00 87.25 99 PRO A CA 1
ATOM 771 C C . PRO A 1 99 ? -12.424 8.039 -1.513 1.00 87.25 99 PRO A C 1
ATOM 773 O O . PRO A 1 99 ? -11.820 8.368 -2.531 1.00 87.25 99 PRO A O 1
ATOM 776 N N . GLU A 1 100 ? -12.471 8.849 -0.457 1.00 85.31 100 GLU A N 1
ATOM 777 C CA . GLU A 1 100 ? -11.812 10.159 -0.409 1.00 85.31 100 GLU A CA 1
ATOM 778 C C . GLU A 1 100 ? -10.286 10.027 -0.394 1.00 85.31 100 GLU A C 1
ATOM 780 O O . GLU A 1 100 ? -9.602 10.807 -1.050 1.00 85.31 100 GLU A O 1
ATOM 785 N N . LEU A 1 101 ? -9.758 9.030 0.322 1.00 83.44 101 LEU A N 1
ATOM 786 C CA . LEU A 1 101 ? -8.319 8.779 0.426 1.00 83.44 101 LEU A CA 1
ATOM 787 C C . LEU A 1 101 ? -7.786 8.076 -0.825 1.00 83.44 101 LEU A C 1
ATOM 789 O O . LEU A 1 101 ? -6.725 8.432 -1.324 1.00 83.44 101 LEU A O 1
ATOM 793 N N . ILE A 1 102 ? -8.566 7.156 -1.398 1.00 87.88 102 ILE A N 1
ATOM 794 C CA . ILE A 1 102 ? -8.240 6.516 -2.681 1.00 87.88 102 ILE A CA 1
ATOM 795 C C . ILE A 1 102 ? -8.131 7.562 -3.794 1.00 87.88 102 ILE A C 1
ATOM 797 O O . ILE A 1 102 ? -7.193 7.532 -4.586 1.00 87.88 102 ILE A O 1
ATOM 801 N N . ARG A 1 103 ? -9.050 8.536 -3.839 1.00 87.38 103 ARG A N 1
ATOM 802 C CA . ARG A 1 103 ? -8.970 9.635 -4.812 1.00 87.38 103 ARG A CA 1
ATOM 803 C C . ARG A 1 103 ? -7.682 10.439 -4.681 1.00 87.38 103 ARG A C 1
ATOM 805 O O . ARG A 1 103 ? -7.187 10.921 -5.690 1.00 87.38 103 ARG A O 1
ATOM 812 N N . GLN A 1 104 ? -7.120 10.569 -3.479 1.00 82.81 104 GLN A N 1
ATOM 813 C CA . GLN A 1 104 ? -5.814 11.205 -3.313 1.00 82.81 104 GLN A CA 1
ATOM 814 C C . GLN A 1 104 ? -4.719 10.378 -3.987 1.00 82.81 104 GLN A C 1
ATOM 816 O O . GLN A 1 104 ? -3.979 10.959 -4.772 1.00 82.81 104 GLN A O 1
ATOM 821 N N . SER A 1 105 ? -4.683 9.053 -3.776 1.00 83.69 105 SER A N 1
ATOM 822 C CA . SER A 1 105 ? -3.725 8.132 -4.425 1.00 83.69 105 SER A CA 1
ATOM 823 C C . SER A 1 105 ? -3.675 8.260 -5.948 1.00 83.69 105 SER A C 1
ATOM 825 O O . SER A 1 105 ? -2.610 8.105 -6.543 1.00 83.69 105 SER A O 1
ATOM 827 N N . LEU A 1 106 ? -4.814 8.568 -6.572 1.00 84.94 106 LEU A N 1
ATOM 828 C CA . LEU A 1 106 ? -4.929 8.724 -8.022 1.00 84.94 106 LEU A CA 1
ATOM 829 C C . LEU A 1 106 ? -4.472 10.093 -8.538 1.00 84.94 106 LEU A C 1
ATOM 831 O O . LEU A 1 106 ? -4.062 10.181 -9.683 1.00 84.94 106 LEU A O 1
ATOM 835 N N . ARG A 1 107 ? -4.504 11.157 -7.723 1.00 82.94 107 ARG A N 1
ATOM 836 C CA . ARG A 1 107 ? -4.116 12.518 -8.162 1.00 82.94 107 ARG A CA 1
ATOM 837 C C . ARG A 1 107 ? -2.626 12.678 -8.471 1.00 82.94 107 ARG A C 1
ATOM 839 O O . ARG A 1 107 ? -2.234 13.730 -8.963 1.00 82.94 107 ARG A O 1
ATOM 846 N N . TYR A 1 108 ? -1.806 11.708 -8.076 1.00 74.56 108 TYR A N 1
ATOM 847 C CA . TYR A 1 108 ? -0.370 11.712 -8.345 1.00 74.56 108 TYR A CA 1
ATOM 848 C C . TYR A 1 108 ? -0.018 11.150 -9.730 1.00 74.56 108 TYR A C 1
ATOM 850 O O . TYR A 1 108 ? 1.099 11.375 -10.193 1.00 74.56 108 TYR A O 1
ATOM 858 N N . LEU A 1 109 ? -0.948 10.420 -10.354 1.00 72.94 109 LEU A N 1
ATOM 859 C CA . LEU A 1 109 ? -0.853 9.964 -11.741 1.00 72.94 109 LEU A CA 1
ATOM 860 C C . LEU A 1 109 ? -1.296 11.084 -12.687 1.00 72.94 109 LEU A C 1
ATOM 862 O O . LEU A 1 109 ? -0.661 11.204 -13.756 1.00 72.94 109 LEU A O 1
#

Radius of gyration: 15.82 Å; chains: 1; bounding box: 37×26×39 Å